Protein AF-A0AAW1WHA5-F1 (afdb_monomer)

Mean predicted aligned error: 4.32 Å

Organism: Rubus argutus (NCBI:txid59490)

Structure (mmCIF, N/CA/C/O backbone):
data_AF-A0AAW1WHA5-F1
#
_entry.id   AF-A0AAW1WHA5-F1
#
loop_
_atom_site.group_PDB
_atom_site.id
_atom_site.type_symbol
_atom_site.label_atom_id
_atom_site.label_alt_id
_atom_site.label_comp_id
_atom_site.label_asym_id
_atom_site.label_entity_id
_atom_site.label_seq_id
_atom_site.pdbx_PDB_ins_code
_atom_site.Cartn_x
_atom_site.Cartn_y
_atom_site.Cartn_z
_atom_site.occupancy
_atom_site.B_iso_or_equiv
_atom_site.auth_seq_id
_atom_site.auth_comp_id
_atom_site.auth_asym_id
_atom_site.auth_atom_id
_atom_site.pdbx_PDB_model_num
ATOM 1 N N . MET A 1 1 ? 8.108 10.442 -7.393 1.00 82.12 1 MET A N 1
ATOM 2 C CA . MET A 1 1 ? 7.041 9.583 -6.851 1.00 82.12 1 MET A CA 1
ATOM 3 C C . MET A 1 1 ? 5.976 10.501 -6.307 1.00 82.12 1 MET A C 1
ATOM 5 O O . MET A 1 1 ? 6.321 11.435 -5.593 1.00 82.12 1 MET A O 1
ATOM 9 N N . GLU A 1 2 ? 4.727 10.232 -6.639 1.00 90.62 2 GLU A N 1
ATOM 10 C CA . GLU A 1 2 ? 3.570 10.910 -6.071 1.00 90.62 2 GLU A CA 1
ATOM 11 C C . GLU A 1 2 ? 2.783 9.901 -5.244 1.00 90.62 2 GLU A C 1
ATOM 13 O O . GLU A 1 2 ? 2.587 8.764 -5.667 1.00 90.62 2 GLU A O 1
ATOM 18 N N . VAL A 1 3 ? 2.389 10.315 -4.045 1.00 93.69 3 VAL A N 1
ATOM 19 C CA . VAL A 1 3 ? 1.562 9.527 -3.130 1.00 93.69 3 VAL A CA 1
ATOM 20 C C . VAL A 1 3 ? 0.358 10.383 -2.787 1.00 93.69 3 VAL A C 1
ATOM 22 O O . VAL A 1 3 ? 0.543 11.521 -2.347 1.00 93.69 3 VAL A O 1
ATOM 25 N N . ASP A 1 4 ? -0.835 9.848 -2.989 1.00 95.06 4 ASP A N 1
ATOM 26 C CA . ASP A 1 4 ? -2.107 10.421 -2.564 1.00 95.06 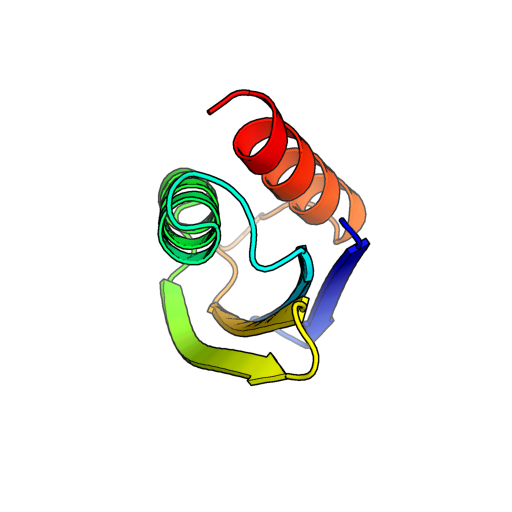4 ASP A CA 1
ATOM 27 C C . ASP A 1 4 ? -2.764 9.462 -1.575 1.00 95.06 4 ASP A C 1
ATOM 29 O O . ASP A 1 4 ? -2.750 8.243 -1.763 1.00 95.06 4 ASP A O 1
ATOM 33 N N . VAL A 1 5 ? -3.290 10.018 -0.492 1.00 94.06 5 VAL A N 1
ATOM 34 C CA . VAL A 1 5 ? -3.936 9.260 0.573 1.00 94.06 5 VAL A CA 1
ATOM 35 C C . VAL A 1 5 ? -5.251 9.937 0.887 1.00 94.06 5 VAL A C 1
ATOM 37 O O . VAL A 1 5 ? -5.277 11.138 1.141 1.00 94.06 5 VAL A O 1
ATOM 40 N N . LYS A 1 6 ? -6.321 9.147 0.916 1.00 94.44 6 LYS A N 1
ATOM 41 C CA . LYS A 1 6 ? -7.644 9.607 1.314 1.00 94.44 6 LYS A CA 1
ATOM 42 C C . LYS A 1 6 ? -8.313 8.609 2.242 1.00 94.44 6 LYS A C 1
ATOM 44 O O . LYS A 1 6 ? -8.407 7.431 1.905 1.00 94.44 6 LYS A O 1
ATOM 49 N N . ILE A 1 7 ? -8.828 9.074 3.370 1.00 91.38 7 ILE A N 1
ATOM 50 C CA . ILE A 1 7 ? -9.582 8.268 4.328 1.00 91.38 7 ILE A CA 1
ATOM 51 C C . ILE A 1 7 ? -11.078 8.522 4.118 1.00 91.38 7 ILE A C 1
ATOM 53 O O . ILE A 1 7 ? -11.556 9.656 4.113 1.00 91.38 7 ILE A O 1
ATOM 57 N N . VAL A 1 8 ? -11.840 7.446 3.933 1.00 89.94 8 VAL A N 1
ATOM 58 C CA . VAL A 1 8 ? -13.296 7.464 3.772 1.00 89.94 8 VAL A CA 1
ATOM 59 C C . VAL A 1 8 ? -13.897 6.457 4.747 1.00 89.94 8 VAL A C 1
ATOM 61 O O . VAL A 1 8 ? -13.808 5.246 4.560 1.00 89.94 8 VAL A O 1
ATOM 64 N N . GLY A 1 9 ? -14.516 6.958 5.818 1.00 88.81 9 GLY A N 1
ATOM 65 C CA . GLY A 1 9 ? -15.003 6.099 6.897 1.00 88.81 9 GLY A CA 1
ATOM 66 C C . GLY A 1 9 ? -13.841 5.386 7.592 1.00 88.81 9 GLY A C 1
ATOM 67 O O . GLY A 1 9 ? -12.990 6.043 8.180 1.00 88.81 9 GLY A O 1
ATOM 68 N N . SER A 1 10 ? -13.814 4.053 7.525 1.00 89.06 10 SER A N 1
ATOM 69 C CA . SER A 1 10 ? -12.743 3.207 8.080 1.00 89.06 10 SER A CA 1
ATOM 70 C C . SER A 1 10 ? -11.784 2.653 7.020 1.00 89.06 10 SER A C 1
ATOM 72 O O . SER A 1 10 ? -10.957 1.787 7.319 1.00 89.06 10 SER A O 1
ATOM 74 N N . GLU A 1 11 ? -11.886 3.132 5.780 1.00 91.81 11 GLU A N 1
ATOM 75 C CA . GLU A 1 11 ? -11.035 2.716 4.669 1.00 91.81 11 GLU A C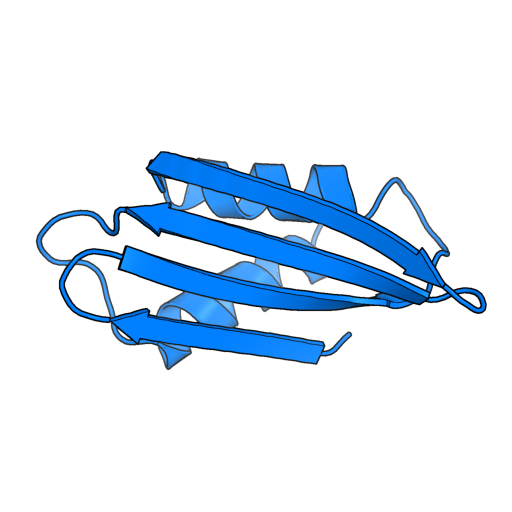A 1
ATOM 76 C C . GLU A 1 11 ? -10.096 3.846 4.251 1.00 91.81 11 GLU A C 1
ATOM 78 O O . GLU A 1 11 ? -10.483 5.010 4.191 1.00 91.81 11 GLU A O 1
ATOM 83 N N . ALA A 1 12 ? -8.860 3.488 3.926 1.00 93.31 12 ALA A N 1
ATOM 84 C CA . ALA A 1 12 ? -7.900 4.345 3.264 1.00 93.31 12 ALA A CA 1
ATOM 85 C C . ALA A 1 12 ? -7.749 3.919 1.807 1.00 93.31 12 ALA A C 1
ATOM 87 O O . ALA A 1 12 ? -7.499 2.751 1.500 1.00 93.31 12 ALA A O 1
ATOM 88 N N . MET A 1 13 ? -7.864 4.899 0.923 1.00 95.06 13 MET A N 1
ATOM 89 C CA . MET A 1 13 ? -7.522 4.813 -0.485 1.00 95.06 13 MET A CA 1
ATOM 90 C C . MET A 1 13 ? -6.131 5.413 -0.660 1.00 95.06 13 MET A C 1
ATOM 92 O O . MET A 1 13 ? -5.902 6.572 -0.317 1.00 95.06 13 MET A O 1
ATOM 96 N N . ILE A 1 14 ? -5.203 4.618 -1.172 1.00 95.12 14 ILE A N 1
ATOM 97 C CA . ILE A 1 14 ? -3.797 4.976 -1.330 1.00 95.12 14 ILE A CA 1
ATOM 98 C C . ILE A 1 14 ? -3.465 4.846 -2.804 1.00 95.12 14 ILE A C 1
ATOM 100 O O . ILE A 1 14 ? -3.634 3.774 -3.386 1.00 95.12 14 ILE A O 1
ATOM 104 N N . ARG A 1 15 ? -2.978 5.931 -3.398 1.00 95.25 15 ARG A N 1
ATOM 105 C CA . ARG A 1 15 ? -2.514 5.946 -4.781 1.00 95.25 15 ARG A CA 1
ATOM 106 C C . ARG A 1 15 ? -1.052 6.299 -4.826 1.00 95.25 15 ARG A C 1
ATOM 108 O O . ARG A 1 15 ? -0.653 7.338 -4.305 1.00 95.25 15 ARG A O 1
ATOM 115 N N . VAL A 1 16 ? -0.261 5.454 -5.469 1.00 93.69 16 VAL A N 1
ATOM 116 C CA . VAL A 1 16 ? 1.163 5.701 -5.676 1.00 93.69 16 VAL A CA 1
ATOM 117 C C . VAL A 1 16 ? 1.466 5.672 -7.158 1.00 93.69 16 VAL A C 1
ATOM 119 O O . VAL A 1 16 ? 1.147 4.706 -7.849 1.00 93.69 16 VAL A O 1
ATOM 122 N N . GLN A 1 17 ? 2.126 6.726 -7.625 1.00 92.94 17 GLN A N 1
ATOM 123 C CA . GLN A 1 17 ? 2.660 6.820 -8.971 1.00 92.94 17 GLN A CA 1
ATOM 124 C C . GLN A 1 17 ? 4.175 6.996 -8.913 1.00 92.94 17 GLN A C 1
ATOM 126 O O . GLN A 1 17 ? 4.711 7.929 -8.300 1.00 92.94 17 GLN A O 1
ATOM 131 N N . CYS A 1 18 ? 4.896 6.100 -9.573 1.00 90.50 18 CYS A N 1
ATOM 132 C CA . CYS A 1 18 ? 6.351 6.136 -9.635 1.00 90.50 18 CYS A CA 1
ATOM 133 C C . CYS A 1 18 ? 6.860 5.648 -10.995 1.00 90.50 18 CYS A C 1
ATOM 135 O O . CYS A 1 18 ? 6.136 4.950 -11.698 1.00 90.50 18 CYS A O 1
ATOM 137 N N . PRO A 1 19 ? 8.100 5.987 -11.382 1.00 89.44 19 PRO A N 1
ATOM 138 C CA . PRO A 1 19 ? 8.737 5.368 -12.539 1.00 89.44 19 PRO A CA 1
ATOM 139 C C . PRO A 1 19 ? 8.797 3.842 -12.397 1.00 89.44 19 PRO A C 1
ATOM 141 O O . PRO A 1 19 ? 9.056 3.334 -11.305 1.00 89.44 19 PRO A O 1
ATOM 144 N N . ASP A 1 20 ? 8.620 3.127 -13.504 1.00 83.25 20 ASP A N 1
ATOM 145 C CA . ASP A 1 20 ? 8.851 1.682 -13.634 1.00 83.25 20 ASP A CA 1
ATOM 146 C C . ASP A 1 20 ? 10.361 1.390 -13.726 1.00 83.25 20 ASP A C 1
ATOM 148 O O . ASP A 1 20 ? 10.886 0.890 -14.721 1.00 83.25 20 ASP A O 1
ATOM 152 N N . LYS A 1 21 ? 11.105 1.866 -12.720 1.00 77.31 21 LYS A N 1
ATOM 153 C CA . LYS A 1 21 ? 12.563 1.754 -12.612 1.00 77.31 21 LYS A CA 1
ATOM 154 C C . LYS A 1 21 ? 12.944 1.532 -11.153 1.00 77.31 21 LYS A C 1
ATOM 156 O O . LYS A 1 21 ? 12.521 2.291 -10.284 1.00 77.31 21 LYS A O 1
ATOM 161 N N . GLY A 1 22 ? 13.794 0.539 -10.906 1.00 72.69 22 GLY A N 1
ATOM 162 C CA . GLY A 1 22 ? 14.289 0.191 -9.572 1.00 72.69 22 GLY A CA 1
ATOM 163 C C . GLY A 1 22 ? 13.801 -1.173 -9.087 1.00 72.69 22 GLY A C 1
ATOM 164 O O . GLY A 1 22 ? 13.197 -1.936 -9.839 1.00 72.69 22 GLY A O 1
ATOM 165 N N . ASP A 1 23 ? 14.103 -1.479 -7.827 1.00 73.88 23 ASP A N 1
ATOM 166 C CA . ASP A 1 23 ? 13.816 -2.770 -7.201 1.00 73.88 23 ASP A CA 1
ATOM 167 C C . ASP A 1 23 ? 12.335 -2.862 -6.804 1.00 73.88 23 ASP A C 1
ATOM 169 O O . ASP A 1 23 ? 11.936 -2.453 -5.714 1.00 73.88 23 ASP A O 1
ATOM 173 N N . TYR A 1 24 ? 11.505 -3.314 -7.749 1.00 83.56 24 TYR A N 1
ATOM 174 C CA . TYR A 1 24 ? 10.095 -3.679 -7.564 1.00 83.56 24 TYR A CA 1
ATOM 175 C C . TYR A 1 24 ? 9.308 -2.705 -6.665 1.00 83.56 24 TYR A C 1
ATOM 177 O O . TYR A 1 24 ? 8.982 -3.028 -5.518 1.00 83.56 24 TYR A O 1
ATOM 185 N N . PRO A 1 25 ? 8.940 -1.512 -7.168 1.00 85.44 25 PRO A N 1
ATOM 186 C CA . PRO A 1 25 ? 8.307 -0.472 -6.353 1.00 85.44 25 PRO A CA 1
ATOM 187 C C . PRO A 1 25 ? 7.014 -0.932 -5.668 1.00 85.44 25 PRO A C 1
ATOM 189 O O . PRO A 1 25 ? 6.674 -0.448 -4.592 1.00 85.44 25 PRO A O 1
ATOM 192 N N . TYR A 1 26 ? 6.309 -1.907 -6.238 1.00 86.94 26 TYR A N 1
ATOM 193 C CA . TYR A 1 26 ? 5.139 -2.490 -5.594 1.00 86.94 26 TYR A CA 1
ATOM 194 C C . TYR A 1 26 ? 5.452 -3.310 -4.344 1.00 86.94 26 TYR A C 1
ATOM 196 O O . TYR A 1 26 ? 4.692 -3.262 -3.383 1.00 86.94 26 TYR A O 1
ATOM 204 N N . ALA A 1 27 ? 6.579 -4.021 -4.303 1.00 89.00 27 ALA A N 1
ATOM 205 C CA . ALA A 1 27 ? 6.988 -4.759 -3.112 1.00 89.00 27 ALA A CA 1
ATOM 206 C C . ALA A 1 27 ? 7.313 -3.792 -1.966 1.00 89.00 27 ALA A C 1
ATOM 208 O O . ALA A 1 27 ? 6.909 -4.018 -0.828 1.00 89.00 27 ALA A O 1
ATOM 209 N N . ARG A 1 28 ? 7.968 -2.671 -2.293 1.00 88.06 28 ARG A N 1
ATOM 210 C CA . ARG A 1 28 ? 8.304 -1.606 -1.338 1.00 88.06 28 ARG A CA 1
ATOM 211 C C . ARG A 1 28 ? 7.052 -0.950 -0.764 1.00 88.06 28 ARG A C 1
ATOM 213 O O . ARG A 1 28 ? 6.963 -0.787 0.448 1.00 88.06 28 ARG A O 1
ATOM 220 N N . LEU A 1 29 ? 6.054 -0.662 -1.606 1.00 89.62 29 LEU A N 1
ATOM 221 C CA . LEU A 1 29 ? 4.758 -0.182 -1.124 1.00 89.62 29 LEU A CA 1
ATOM 222 C C . LEU A 1 29 ? 4.108 -1.202 -0.182 1.00 89.62 29 LEU A C 1
ATOM 224 O O . LEU A 1 29 ? 3.722 -0.845 0.923 1.00 89.62 29 LEU A O 1
ATOM 228 N N . MET A 1 30 ? 4.017 -2.471 -0.583 1.00 90.50 30 MET A N 1
ATOM 229 C CA . MET A 1 30 ? 3.367 -3.498 0.240 1.00 90.50 30 MET A CA 1
ATOM 230 C C . MET A 1 30 ? 4.078 -3.716 1.584 1.00 90.50 30 MET A C 1
ATOM 232 O O . MET A 1 30 ? 3.403 -3.987 2.575 1.00 90.50 30 MET A O 1
ATOM 236 N N . ASN A 1 31 ? 5.404 -3.550 1.645 1.00 90.19 31 ASN A N 1
ATOM 237 C CA . ASN A 1 31 ? 6.148 -3.547 2.908 1.00 90.19 31 ASN A CA 1
ATOM 238 C C . ASN A 1 31 ? 5.779 -2.346 3.789 1.00 90.19 31 ASN A C 1
ATOM 240 O O . ASN A 1 31 ? 5.404 -2.558 4.935 1.00 90.19 31 ASN A O 1
ATOM 244 N N . ALA A 1 32 ? 5.771 -1.124 3.251 1.00 89.00 32 ALA A N 1
ATOM 245 C CA . ALA A 1 32 ? 5.370 0.063 4.014 1.00 89.00 32 ALA A CA 1
ATOM 246 C C . ALA A 1 32 ? 3.940 -0.069 4.576 1.00 89.00 32 ALA A C 1
ATOM 248 O O . ALA A 1 32 ? 3.664 0.240 5.733 1.00 89.00 32 ALA A O 1
ATOM 249 N N . LEU A 1 33 ? 3.006 -0.593 3.773 1.00 90.06 33 LEU A N 1
ATOM 250 C CA . LEU A 1 33 ? 1.628 -0.829 4.221 1.00 90.06 33 LEU A CA 1
ATOM 251 C C . LEU A 1 33 ? 1.533 -1.916 5.299 1.00 90.06 33 LEU A C 1
ATOM 253 O O . LEU A 1 33 ? 0.668 -1.839 6.172 1.00 90.06 33 LEU A O 1
ATOM 257 N N . LYS A 1 34 ? 2.410 -2.923 5.238 1.00 88.75 34 LYS A N 1
ATOM 258 C CA . LYS A 1 34 ? 2.524 -3.967 6.258 1.00 88.75 34 LYS A CA 1
ATOM 259 C C . LYS A 1 34 ? 3.071 -3.402 7.570 1.00 88.75 34 LYS A C 1
ATOM 261 O O . LYS A 1 34 ? 2.546 -3.766 8.617 1.00 88.75 34 LYS A O 1
ATOM 266 N N . ASP A 1 35 ? 4.071 -2.528 7.518 1.00 87.62 35 ASP A N 1
ATOM 267 C CA . ASP A 1 35 ? 4.672 -1.898 8.704 1.00 87.62 35 ASP A CA 1
ATOM 268 C C . ASP A 1 35 ? 3.694 -0.937 9.396 1.00 87.62 35 ASP A C 1
ATOM 270 O O . ASP A 1 35 ? 3.717 -0.775 10.614 1.00 87.62 35 ASP A O 1
ATOM 274 N N . LEU A 1 36 ? 2.757 -0.380 8.626 1.00 86.19 36 LEU A N 1
ATOM 275 C CA . LEU A 1 36 ? 1.600 0.369 9.115 1.00 86.19 36 LEU A CA 1
ATOM 276 C C . LEU A 1 36 ? 0.437 -0.514 9.612 1.00 86.19 36 LEU A C 1
ATOM 278 O O . LEU A 1 36 ? -0.610 0.012 9.988 1.00 86.19 36 LEU A O 1
ATOM 282 N N . GLU A 1 37 ? 0.587 -1.840 9.576 1.00 88.31 37 GLU A N 1
ATOM 283 C CA . GLU A 1 37 ? -0.424 -2.831 9.973 1.00 88.31 37 GLU A CA 1
ATOM 284 C C . GLU A 1 37 ? -1.788 -2.645 9.275 1.00 88.31 37 GLU A C 1
ATOM 286 O O . GLU A 1 37 ? -2.847 -3.006 9.800 1.00 88.31 37 GLU A O 1
ATOM 291 N N . LEU A 1 38 ? -1.779 -2.097 8.055 1.00 89.19 38 LEU A N 1
ATOM 292 C CA . LEU A 1 38 ? -2.996 -1.852 7.291 1.00 89.19 38 LEU A CA 1
ATOM 293 C C . LEU A 1 38 ? -3.540 -3.161 6.722 1.00 89.19 38 LEU A C 1
ATOM 295 O O . LEU A 1 38 ? -2.848 -3.925 6.042 1.00 89.19 38 LEU A O 1
ATOM 299 N N . LYS A 1 39 ? -4.834 -3.407 6.930 1.00 91.00 39 LYS A N 1
ATOM 300 C CA . LYS A 1 39 ? -5.487 -4.588 6.364 1.00 91.00 39 LYS A CA 1
ATOM 301 C C . LYS A 1 39 ? -5.930 -4.303 4.935 1.00 91.00 39 LYS A C 1
ATOM 303 O O . LYS A 1 39 ? -6.977 -3.700 4.714 1.00 91.00 39 LYS A O 1
ATOM 308 N N . ILE A 1 40 ? -5.147 -4.767 3.968 1.00 93.06 40 ILE A N 1
ATOM 309 C CA . ILE A 1 40 ? -5.433 -4.589 2.540 1.00 93.06 40 ILE A CA 1
ATOM 310 C C . ILE A 1 40 ? -6.698 -5.368 2.149 1.00 93.06 40 ILE A C 1
ATOM 312 O O . ILE A 1 40 ? -6.811 -6.569 2.398 1.00 93.06 40 ILE A O 1
ATOM 316 N N . HIS A 1 41 ? -7.646 -4.672 1.525 1.00 94.00 41 HIS A N 1
ATOM 317 C CA . HIS A 1 41 ? -8.863 -5.246 0.952 1.00 94.00 41 HIS A CA 1
ATOM 318 C C . HIS A 1 41 ? -8.732 -5.452 -0.551 1.00 94.00 41 HIS A C 1
ATOM 320 O O . HIS A 1 41 ? -9.137 -6.487 -1.077 1.00 94.00 41 HIS A O 1
ATOM 326 N N . HIS A 1 42 ? -8.157 -4.468 -1.231 1.00 93.69 42 HIS A N 1
ATOM 327 C CA . HIS A 1 42 ? -7.967 -4.489 -2.668 1.00 93.69 42 HIS A CA 1
ATOM 328 C C . HIS A 1 42 ? -6.651 -3.801 -3.014 1.00 93.69 42 HIS A C 1
ATOM 330 O O . HIS A 1 42 ? -6.327 -2.764 -2.443 1.00 93.69 42 HIS A O 1
ATOM 336 N N . ALA A 1 43 ? -5.911 -4.363 -3.962 1.00 94.38 43 ALA A N 1
ATOM 337 C CA . ALA A 1 43 ? -4.721 -3.746 -4.523 1.00 94.38 43 ALA A CA 1
ATOM 338 C C . ALA A 1 43 ? -4.705 -3.994 -6.031 1.00 94.38 43 ALA A C 1
ATOM 340 O O . ALA A 1 43 ? -4.901 -5.122 -6.481 1.00 94.38 43 ALA A O 1
ATOM 341 N N . SER A 1 44 ? -4.475 -2.934 -6.796 1.00 94.50 44 SER A N 1
ATOM 342 C CA . SER A 1 44 ? -4.266 -2.980 -8.237 1.00 94.50 44 SER A CA 1
ATOM 343 C C . SER A 1 44 ? -2.927 -2.344 -8.561 1.00 94.50 44 SER A C 1
ATOM 345 O O . SER A 1 44 ? -2.574 -1.309 -7.998 1.00 94.50 44 SER A O 1
ATOM 347 N N . ILE A 1 45 ? -2.188 -2.966 -9.474 1.00 93.50 45 ILE A N 1
ATOM 348 C CA . ILE A 1 45 ? -0.915 -2.465 -9.982 1.00 93.50 45 ILE A CA 1
ATOM 349 C C . ILE A 1 45 ? -1.009 -2.475 -11.500 1.00 93.50 45 ILE A C 1
ATOM 351 O O . ILE A 1 45 ? -1.433 -3.461 -12.103 1.00 93.50 45 ILE A O 1
ATOM 355 N N . SER A 1 46 ? -0.634 -1.371 -12.127 1.00 92.75 46 SER A N 1
ATOM 356 C CA . SER A 1 46 ? -0.635 -1.220 -13.579 1.00 92.75 46 SER A CA 1
ATOM 357 C C . SER A 1 46 ? 0.644 -0.520 -14.014 1.00 92.75 46 SER A C 1
ATOM 359 O O . SER A 1 46 ? 0.986 0.521 -13.462 1.00 92.75 46 SER A O 1
ATOM 361 N N . SER A 1 47 ? 1.341 -1.080 -15.003 1.00 90.94 47 SER A N 1
ATOM 362 C CA . SER A 1 47 ? 2.452 -0.400 -15.673 1.00 90.94 47 SER A CA 1
ATOM 363 C C . SER A 1 47 ? 1.941 0.223 -16.970 1.00 90.94 47 SER A C 1
ATOM 365 O O . SER A 1 47 ? 1.362 -0.465 -17.815 1.00 90.94 47 SER A O 1
ATOM 367 N N . VAL A 1 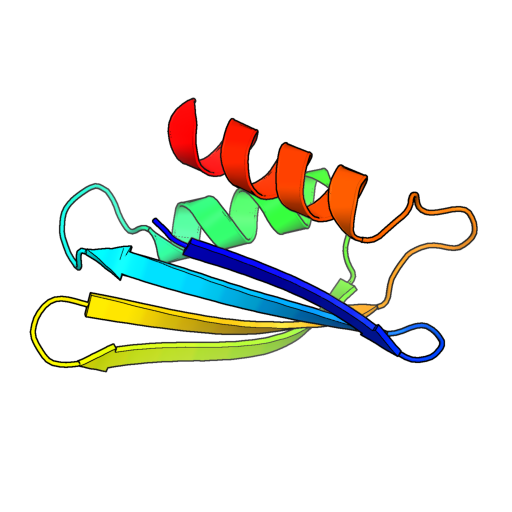48 ? 2.099 1.538 -17.103 1.00 90.06 48 VAL A N 1
ATOM 368 C CA . VAL A 1 48 ? 1.653 2.334 -18.250 1.00 90.06 48 VAL A CA 1
ATOM 369 C C . VAL A 1 48 ? 2.736 3.353 -18.573 1.00 90.06 48 VAL A C 1
ATOM 371 O O . VAL A 1 48 ? 3.072 4.176 -17.731 1.00 90.06 48 VAL A O 1
ATOM 374 N N . ASN A 1 49 ? 3.256 3.347 -19.802 1.00 88.50 49 ASN A N 1
ATOM 375 C CA . ASN A 1 49 ? 4.219 4.348 -20.284 1.00 88.50 49 ASN A CA 1
ATOM 376 C C . ASN A 1 49 ? 5.416 4.575 -19.334 1.00 88.50 49 ASN A C 1
ATOM 378 O O . ASN A 1 49 ? 5.727 5.712 -18.992 1.00 88.50 49 ASN A O 1
ATOM 382 N N . GLU A 1 50 ? 6.066 3.492 -18.892 1.00 88.12 50 GLU A N 1
ATOM 383 C CA . GLU A 1 50 ? 7.190 3.524 -17.935 1.00 88.12 50 GLU A CA 1
ATOM 384 C C . GLU A 1 50 ? 6.843 4.099 -16.548 1.00 88.12 50 GLU A C 1
ATOM 386 O O . GLU A 1 50 ? 7.732 4.482 -15.782 1.00 88.12 50 GLU A O 1
ATOM 391 N N . LEU A 1 51 ? 5.557 4.162 -16.204 1.00 90.62 51 LEU A N 1
ATOM 392 C CA . LEU A 1 51 ? 5.064 4.517 -14.881 1.00 90.62 51 LEU A CA 1
ATOM 393 C C . LEU A 1 51 ? 4.314 3.334 -14.286 1.00 90.62 51 LEU A C 1
ATOM 395 O O . LEU A 1 51 ? 3.481 2.714 -14.942 1.00 90.62 51 LEU A O 1
ATOM 399 N N . ILE A 1 52 ? 4.565 3.069 -13.014 1.00 91.94 52 ILE A N 1
ATOM 400 C CA . ILE A 1 52 ? 3.763 2.165 -12.207 1.00 91.94 52 ILE A CA 1
ATOM 401 C C . ILE A 1 52 ? 2.735 2.995 -11.447 1.00 91.94 52 ILE A C 1
ATOM 403 O O . ILE A 1 52 ? 3.088 3.916 -10.704 1.00 91.94 52 ILE A O 1
ATOM 407 N N . LEU A 1 53 ? 1.468 2.639 -11.638 1.00 93.81 53 LEU A N 1
ATOM 408 C CA . LEU A 1 53 ? 0.332 3.109 -10.862 1.00 93.81 53 LEU A CA 1
ATOM 409 C C . LEU A 1 53 ? -0.108 1.997 -9.919 1.00 93.81 53 LEU A C 1
ATOM 411 O O . LEU A 1 53 ? -0.293 0.851 -10.335 1.00 93.81 53 LEU A O 1
ATOM 415 N N . GLN A 1 54 ? -0.268 2.350 -8.652 1.00 94.31 54 GLN A N 1
ATOM 416 C CA . GLN A 1 54 ? -0.687 1.437 -7.601 1.00 94.31 54 GLN A CA 1
ATOM 417 C C . GLN A 1 54 ? -1.873 2.052 -6.876 1.00 94.31 54 GLN A C 1
ATOM 419 O O . GLN A 1 54 ? -1.741 3.125 -6.293 1.00 94.31 54 GLN A O 1
ATOM 424 N N . ASP A 1 55 ? -3.010 1.368 -6.909 1.00 95.62 55 ASP A N 1
ATOM 425 C CA . ASP A 1 55 ? -4.224 1.741 -6.188 1.00 95.62 55 ASP A CA 1
ATOM 426 C C . ASP A 1 55 ? -4.483 0.689 -5.113 1.00 95.62 55 ASP A C 1
ATOM 428 O O . ASP A 1 55 ? -4.743 -0.479 -5.421 1.00 95.62 55 ASP A O 1
ATOM 432 N N . VAL A 1 56 ? -4.436 1.098 -3.850 1.00 95.88 56 VAL A N 1
ATOM 433 C CA . VAL A 1 56 ? -4.675 0.223 -2.703 1.00 95.88 56 VAL A CA 1
ATOM 434 C C . VAL A 1 56 ? -5.844 0.751 -1.886 1.00 95.88 56 VAL A C 1
ATOM 436 O O . VAL A 1 56 ? -5.928 1.937 -1.581 1.00 95.88 56 VAL A O 1
ATOM 439 N N . VAL A 1 57 ? -6.745 -0.152 -1.518 1.00 95.25 57 VAL A N 1
ATOM 440 C CA . VAL A 1 57 ? -7.803 0.085 -0.539 1.00 95.25 57 VAL A CA 1
ATOM 441 C C . VAL A 1 57 ? -7.517 -0.804 0.656 1.00 95.25 57 VAL A C 1
ATOM 443 O O . VAL A 1 57 ? -7.437 -2.031 0.526 1.00 95.25 57 VAL A O 1
ATOM 446 N N . ALA A 1 58 ? -7.353 -0.192 1.821 1.00 94.31 58 ALA A N 1
ATOM 447 C CA . ALA A 1 58 ? -7.054 -0.893 3.059 1.00 94.31 58 ALA A CA 1
ATOM 448 C C . ALA A 1 58 ? -7.904 -0.359 4.207 1.00 94.31 58 ALA A C 1
ATOM 450 O O . ALA A 1 58 ? -8.266 0.813 4.234 1.00 94.31 58 ALA A O 1
ATOM 451 N N . ARG A 1 59 ? -8.214 -1.213 5.179 1.00 91.50 59 ARG A N 1
ATOM 452 C CA . ARG A 1 59 ? -8.832 -0.774 6.427 1.00 91.50 59 ARG A CA 1
ATOM 453 C C . ARG A 1 59 ? -7.789 -0.138 7.328 1.00 91.50 59 ARG A C 1
ATOM 455 O O . ARG A 1 59 ? -6.715 -0.703 7.540 1.00 91.50 59 ARG A O 1
ATOM 462 N N . VAL A 1 60 ? -8.175 0.997 7.888 1.00 87.44 60 VAL A N 1
ATOM 463 C CA . VAL A 1 60 ? -7.385 1.761 8.843 1.00 87.44 60 VAL A CA 1
ATOM 464 C C . VAL A 1 60 ? -7.654 1.232 10.262 1.00 87.44 60 VAL A C 1
ATOM 466 O O . VAL A 1 60 ? -8.819 1.005 10.601 1.00 87.44 60 VAL A O 1
ATOM 469 N N . PRO A 1 61 ? -6.618 0.996 11.087 1.00 81.62 61 PRO A N 1
ATOM 470 C CA . PRO A 1 61 ? -6.776 0.638 12.494 1.00 81.62 61 PRO A CA 1
ATOM 471 C C . PRO A 1 61 ? -7.534 1.706 13.294 1.00 81.62 61 PRO A C 1
ATOM 473 O O . PRO A 1 61 ? -7.478 2.897 12.985 1.00 81.62 61 PRO A O 1
ATOM 476 N N . ASP A 1 62 ? -8.206 1.303 14.371 1.00 76.56 62 ASP A N 1
ATOM 477 C CA . ASP A 1 62 ? -8.809 2.258 15.301 1.00 76.56 62 ASP A CA 1
ATOM 478 C C . ASP A 1 62 ? -7.716 3.125 15.957 1.00 76.56 62 ASP A C 1
ATOM 480 O O . ASP A 1 62 ? -6.745 2.609 16.508 1.00 76.56 62 ASP A O 1
ATOM 484 N N . GLY A 1 63 ? -7.866 4.453 15.898 1.00 69.50 63 GLY A N 1
ATOM 485 C CA . GLY A 1 63 ? -6.893 5.402 16.461 1.00 69.50 63 GLY A CA 1
ATOM 486 C C . GLY A 1 63 ? -5.732 5.781 15.533 1.00 69.50 63 GLY A C 1
ATOM 487 O O . GLY A 1 63 ? -4.783 6.422 15.985 1.00 69.50 63 GLY A O 1
ATOM 488 N N . PHE A 1 64 ? -5.797 5.411 14.253 1.00 68.75 64 PHE A N 1
ATOM 489 C CA . PHE A 1 64 ? -4.780 5.777 13.271 1.00 68.75 64 PHE A CA 1
ATOM 490 C C . PHE A 1 64 ? -4.770 7.279 12.941 1.00 68.75 64 PHE A C 1
ATOM 492 O O . PHE A 1 64 ? -5.773 7.985 13.064 1.00 68.75 64 PHE A O 1
ATOM 499 N N . ILE A 1 65 ? -3.598 7.755 12.526 1.00 70.31 65 ILE A N 1
ATOM 500 C CA . ILE A 1 65 ? -3.255 9.172 12.349 1.00 70.31 65 ILE A CA 1
ATOM 501 C C . ILE A 1 65 ? -3.796 9.699 11.002 1.00 70.31 65 ILE A C 1
ATOM 503 O O . ILE A 1 65 ? -4.161 8.921 10.123 1.00 70.31 65 ILE A O 1
ATOM 507 N N . SER A 1 66 ? -3.863 11.027 10.855 1.00 86.62 66 SER A N 1
ATOM 508 C CA . SER A 1 66 ? -4.369 11.745 9.677 1.00 86.62 66 SER A CA 1
ATOM 509 C C . SER A 1 66 ? -3.765 11.289 8.339 1.00 86.62 66 SER A C 1
ATOM 511 O O . SER A 1 66 ? -2.688 10.685 8.281 1.00 86.62 66 SER A O 1
ATOM 513 N N . GLU A 1 67 ? -4.447 11.632 7.242 1.00 91.19 67 GLU A N 1
ATOM 514 C CA . GLU A 1 67 ? -4.026 11.337 5.864 1.00 91.19 67 GLU A CA 1
ATOM 515 C C . GLU A 1 67 ? -2.564 11.743 5.600 1.00 91.19 67 GLU A C 1
ATOM 517 O O . GLU A 1 67 ? -1.808 10.996 4.974 1.00 91.19 67 GLU A O 1
ATOM 522 N N . GLU A 1 68 ? -2.126 12.889 6.134 1.00 89.94 68 GLU A N 1
ATOM 523 C CA . GLU A 1 68 ? -0.763 13.401 5.974 1.00 89.94 68 GLU A CA 1
ATOM 524 C C . GLU A 1 68 ? 0.286 12.540 6.678 1.00 89.94 68 GLU A C 1
ATOM 526 O O . GLU A 1 68 ? 1.378 12.336 6.138 1.00 89.94 68 GLU A O 1
ATOM 531 N N . ALA A 1 69 ? -0.020 12.025 7.869 1.00 87.94 69 ALA A N 1
ATOM 532 C CA . ALA A 1 69 ? 0.902 11.166 8.600 1.00 87.94 69 ALA A CA 1
ATOM 533 C C . ALA A 1 69 ? 1.104 9.844 7.855 1.00 87.94 69 ALA A C 1
ATOM 535 O O . ALA A 1 69 ? 2.242 9.427 7.637 1.00 87.94 69 ALA A O 1
ATOM 536 N N . MET A 1 70 ? 0.014 9.236 7.379 1.00 89.00 70 MET A N 1
ATOM 537 C CA . MET A 1 70 ? 0.091 7.997 6.607 1.00 89.00 70 MET A CA 1
ATOM 538 C C . MET A 1 70 ? 0.852 8.201 5.293 1.00 89.00 70 MET A C 1
ATOM 540 O O . MET A 1 70 ? 1.740 7.418 4.956 1.00 89.00 70 MET A O 1
ATOM 544 N N . ARG A 1 71 ? 0.578 9.306 4.589 1.00 91.69 71 ARG A N 1
ATOM 545 C CA . ARG A 1 71 ? 1.323 9.702 3.388 1.00 91.69 71 ARG A CA 1
ATOM 546 C C . ARG A 1 71 ? 2.817 9.855 3.671 1.00 91.69 71 ARG A C 1
ATOM 548 O O . ARG A 1 71 ? 3.634 9.400 2.877 1.00 91.69 71 ARG A O 1
ATOM 555 N N . THR A 1 72 ? 3.173 10.480 4.791 1.00 90.25 72 THR A N 1
ATOM 556 C CA . THR A 1 72 ? 4.571 10.703 5.182 1.00 90.25 72 THR A CA 1
ATOM 557 C C . THR A 1 72 ? 5.299 9.384 5.416 1.00 90.25 72 THR A C 1
ATOM 559 O O . THR A 1 72 ? 6.388 9.207 4.877 1.00 90.25 72 THR A O 1
ATOM 562 N N . VAL A 1 73 ? 4.695 8.441 6.147 1.00 88.06 73 VAL A N 1
ATOM 563 C CA . VAL A 1 73 ? 5.310 7.125 6.393 1.00 88.06 73 VAL A CA 1
ATOM 564 C C . VAL A 1 73 ? 5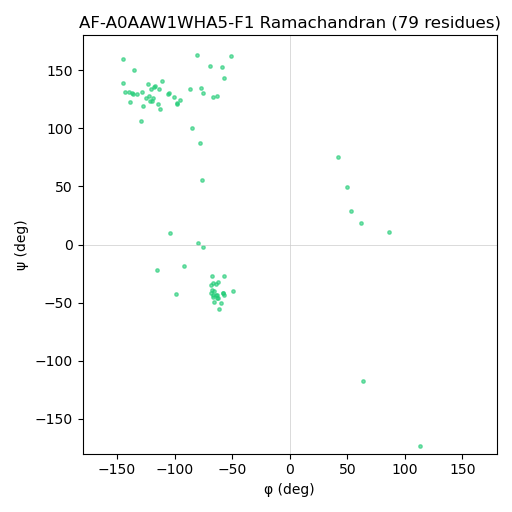.509 6.356 5.088 1.00 88.06 73 VAL A C 1
ATOM 566 O O . VAL A 1 73 ? 6.615 5.895 4.825 1.00 88.06 73 VAL A O 1
ATOM 569 N N . ILE A 1 74 ? 4.493 6.318 4.218 1.00 89.00 74 ILE A N 1
ATOM 570 C CA . ILE A 1 74 ? 4.602 5.661 2.906 1.00 89.00 74 ILE A CA 1
ATOM 571 C C . ILE A 1 74 ? 5.751 6.266 2.088 1.00 89.00 74 ILE A C 1
ATOM 573 O O . ILE A 1 74 ? 6.506 5.534 1.456 1.00 89.00 74 ILE A O 1
ATOM 577 N N . ILE A 1 75 ? 5.917 7.594 2.101 1.00 88.56 75 ILE A N 1
ATOM 578 C CA . ILE A 1 75 ? 7.019 8.252 1.387 1.00 88.56 75 ILE A CA 1
ATOM 579 C C . ILE A 1 75 ? 8.378 7.891 1.997 1.00 88.56 75 ILE A C 1
ATOM 581 O O . ILE A 1 75 ? 9.324 7.638 1.247 1.00 88.56 75 ILE A O 1
ATOM 585 N N . ILE A 1 76 ? 8.490 7.878 3.327 1.00 85.88 76 ILE A N 1
ATOM 586 C CA . ILE A 1 76 ? 9.738 7.554 4.026 1.00 85.88 76 ILE A CA 1
ATOM 587 C C . ILE A 1 76 ? 10.162 6.127 3.691 1.00 85.88 76 ILE A C 1
ATOM 589 O O . ILE A 1 76 ? 11.237 5.960 3.122 1.00 85.88 76 ILE A O 1
ATOM 593 N N . ASP A 1 77 ? 9.310 5.130 3.918 1.00 80.50 77 ASP A N 1
ATOM 594 C CA . ASP A 1 77 ? 9.659 3.721 3.685 1.00 80.50 77 ASP A CA 1
ATOM 595 C C . ASP A 1 77 ? 9.939 3.437 2.205 1.00 80.50 77 ASP A C 1
ATOM 597 O 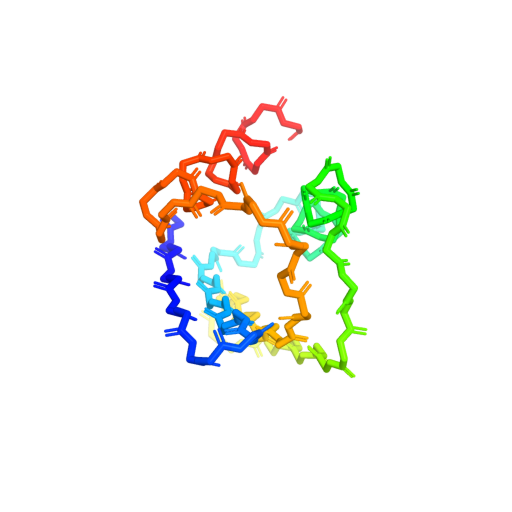O . ASP A 1 77 ? 10.852 2.681 1.856 1.00 80.50 77 ASP A O 1
ATOM 601 N N . PHE A 1 78 ? 9.220 4.123 1.310 1.00 74.88 78 PHE A N 1
ATOM 602 C CA . PHE A 1 78 ? 9.474 4.082 -0.126 1.00 74.88 7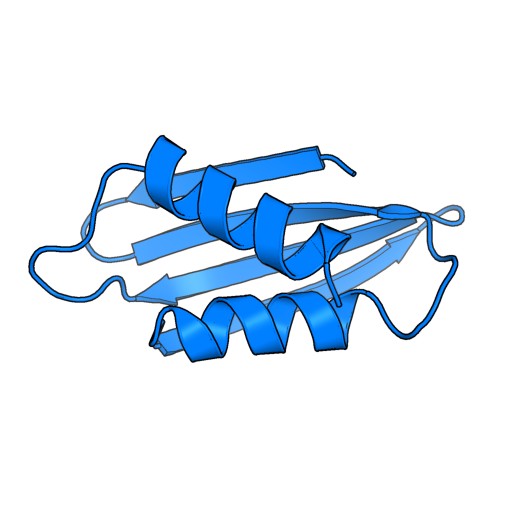8 PHE A CA 1
ATOM 603 C C . PHE A 1 78 ? 10.704 4.903 -0.554 1.00 74.88 78 PHE A C 1
ATOM 605 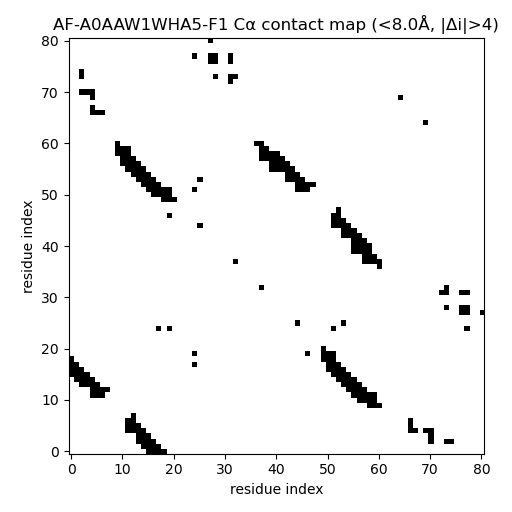O O . PHE A 1 78 ? 11.072 4.893 -1.725 1.00 74.88 78 PHE A O 1
ATOM 612 N N . THR A 1 79 ? 11.419 5.608 0.310 1.00 69.75 79 THR A N 1
ATOM 613 C CA . THR A 1 79 ? 12.685 6.277 -0.069 1.00 69.75 79 THR A CA 1
ATOM 614 C C . THR A 1 79 ? 13.900 5.718 0.654 1.00 69.75 79 THR A C 1
ATOM 616 O O . THR A 1 79 ? 15.002 5.824 0.121 1.00 69.75 79 THR A O 1
ATOM 619 N N . THR A 1 80 ? 13.711 5.077 1.805 1.00 65.12 80 THR A N 1
ATOM 620 C CA . THR A 1 80 ? 14.784 4.494 2.621 1.00 65.12 80 THR A CA 1
ATOM 621 C C . THR A 1 80 ? 15.093 3.027 2.317 1.00 65.12 80 THR A C 1
ATOM 623 O O . THR A 1 80 ? 16.185 2.588 2.673 1.00 65.12 80 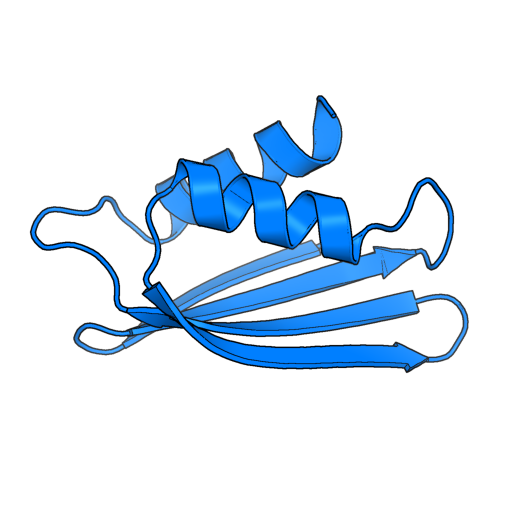THR A O 1
ATOM 626 N N . SER A 1 81 ? 14.181 2.288 1.665 1.00 56.34 81 SER A N 1
ATOM 627 C CA . SER A 1 81 ? 14.345 0.850 1.355 1.00 56.34 81 SER A CA 1
ATOM 628 C C . SER A 1 81 ? 15.032 0.557 0.027 1.00 56.34 81 SER A C 1
ATOM 630 O O . SER A 1 81 ? 14.653 1.213 -0.970 1.00 56.34 81 SER A O 1
#

Foldseek 3Di:
DDWFWDDDPQKIKIKDKDFLDDDPLVVLLVVLCVVQVWAWPDWDWDQDPRMIIIITITGHDPPDDDRVVSRVSSVVSSVVD

Nearest PDB structures (foldseek):
  5jjb-assembly1_A-2  TM=8.259E-01  e=2.780E-03  Mycobacterium avium 104
  5it0-assembly1_A-2  TM=8.072E-01  e=3.779E-03  Mycobacterium avium 104
  5is2-assembly1_A-2  TM=8.255E-01  e=6.982E-03  Mycobacterium avium 104
  5t41-assembly1_A  TM=8.029E-01  e=2.241E-02  Mycobacterium avium 104
  1u8s-assembly1_A  TM=7.514E-01  e=7.194E-02  Vibrio cholerae

Solvent-accessible surface area (backbone atoms only — not comparable to full-atom values): 4619 Å² total; per-residue (Å²): 118,50,77,49,54,45,74,58,93,60,34,33,42,38,38,38,38,35,65,68,70,77,86,53,68,66,61,42,49,54,47,37,42,51,78,68,65,41,48,72,76,47,74,46,78,46,81,55,95,66,27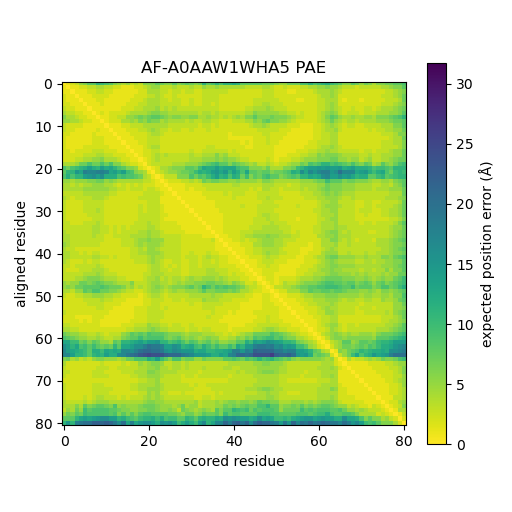,32,41,35,47,34,36,21,38,56,60,92,89,64,74,57,50,66,56,52,45,48,50,46,52,47,44,60,67,77,109

Secondary structure (DSSP, 8-state):
-EEEEEEETTEEEEEEEEES-SS-HHHHHHHHHHHTT-EEEEEEEEEETTEEEEEEEEEPPTTPPPHHHHHHHHHHHHHH-

pLDDT: mean 87.69, std 7.85, range [56.34, 95.88]

Radius of gyration: 11.94 Å; Cα contacts (8 Å, |Δi|>4): 133; chains: 1; bounding box: 30×19×37 Å

InterPro domains:
  IPR045084 Transcription factor AIB/MYC-like [PTHR11514] (1-75)
  IPR054502 Plant bHLH transcription factor, ACT-like domain [PF22754] (2-69)

Sequence (81 aa):
MEVDVKIVGSEAMIRVQCPDKGDYPYARLMNALKDLELKIHHASISSVNELILQDVVARVPDGFISEEAMRTVIIIDFTTS